Protein AF-A0A956GZ15-F1 (afdb_monomer_lite)

Sequence (54 aa):
MSVIYFLLPLAGLLVVGAVIAFLIAARDGQFDDLDTPPMRILFDEVAPREETPS

Radius of gyration: 23.79 Å; chains: 1; bounding box: 28×20×80 Å

Structure (mmCIF, N/CA/C/O backbone):
data_AF-A0A956GZ15-F1
#
_entry.id   AF-A0A956GZ15-F1
#
loop_
_atom_site.group_PDB
_atom_site.id
_atom_site.type_symbol
_atom_site.label_atom_id
_atom_site.label_alt_id
_atom_site.label_comp_id
_atom_site.label_asym_id
_atom_site.label_entity_id
_atom_site.label_seq_id
_atom_site.pdbx_PDB_ins_code
_atom_site.Cartn_x
_atom_site.Cartn_y
_atom_site.Cartn_z
_atom_site.occupancy
_atom_site.B_iso_or_equiv
_atom_site.auth_seq_id
_atom_site.auth_comp_id
_atom_site.auth_asym_id
_atom_site.auth_atom_id
_atom_site.pdbx_PDB_model_num
ATOM 1 N N . MET A 1 1 ? 13.484 8.323 -24.175 1.00 71.62 1 MET A N 1
ATOM 2 C CA . MET A 1 1 ? 12.222 7.545 -24.215 1.00 71.62 1 MET A CA 1
ATOM 3 C C . MET A 1 1 ? 12.361 6.138 -23.606 1.00 71.62 1 MET A C 1
ATOM 5 O O . MET A 1 1 ? 11.642 5.236 -24.000 1.00 71.62 1 MET A O 1
ATOM 9 N N . SER A 1 2 ? 13.253 5.932 -22.627 1.00 87.81 2 SER A N 1
ATOM 10 C CA . SER A 1 2 ? 13.480 4.630 -21.965 1.00 87.81 2 SER A CA 1
ATOM 11 C C . SER A 1 2 ? 13.070 4.614 -20.488 1.00 87.81 2 SER A C 1
ATOM 13 O O . SER A 1 2 ? 12.797 3.555 -19.939 1.00 87.81 2 SER A O 1
ATOM 15 N N . VAL A 1 3 ? 12.975 5.786 -19.850 1.00 94.94 3 VAL A N 1
ATOM 16 C CA . VAL A 1 3 ? 12.652 5.926 -18.420 1.00 94.94 3 VAL A CA 1
ATOM 17 C C . VAL A 1 3 ? 11.286 5.337 -18.056 1.00 94.94 3 VAL A C 1
ATOM 19 O O . VAL A 1 3 ? 11.098 4.841 -16.950 1.00 94.94 3 VAL A O 1
ATOM 22 N N . ILE A 1 4 ? 10.347 5.318 -19.006 1.00 95.81 4 ILE A N 1
ATOM 23 C CA . ILE A 1 4 ? 9.003 4.782 -18.785 1.00 95.81 4 ILE A CA 1
ATOM 24 C C . ILE A 1 4 ? 9.013 3.281 -18.478 1.00 95.81 4 ILE A C 1
ATOM 26 O O . ILE A 1 4 ? 8.210 2.828 -17.671 1.00 95.81 4 ILE A O 1
ATOM 30 N N . TYR A 1 5 ? 9.975 2.529 -19.024 1.00 96.00 5 TYR A N 1
ATOM 31 C CA . TYR A 1 5 ? 10.136 1.104 -18.727 1.00 96.00 5 TYR A CA 1
ATOM 32 C C . TYR A 1 5 ? 10.589 0.846 -17.286 1.00 96.00 5 TYR A C 1
ATOM 34 O O . TYR A 1 5 ? 10.391 -0.251 -16.781 1.00 96.00 5 TYR A O 1
ATOM 42 N N . PHE A 1 6 ? 11.158 1.851 -16.615 1.00 96.00 6 PHE A N 1
ATOM 43 C CA . PHE A 1 6 ? 11.512 1.796 -15.196 1.00 96.00 6 PHE A CA 1
ATOM 44 C C . PHE A 1 6 ? 10.405 2.363 -14.304 1.00 96.00 6 PHE A C 1
ATOM 46 O O . PHE A 1 6 ? 10.071 1.779 -13.2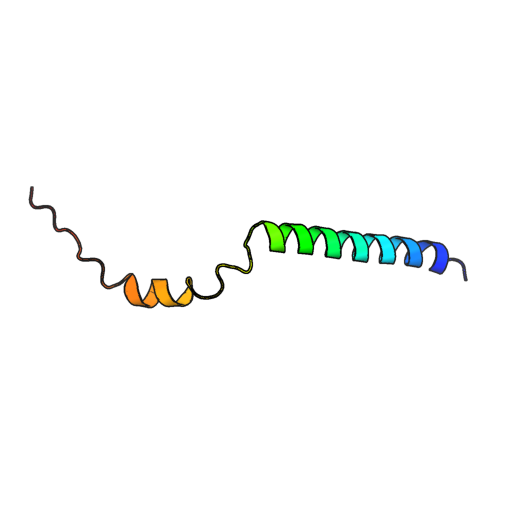76 1.00 96.00 6 PHE A O 1
ATOM 53 N N . LEU A 1 7 ? 9.812 3.491 -14.699 1.00 97.06 7 LEU A N 1
ATOM 54 C CA . LEU A 1 7 ? 8.793 4.163 -13.894 1.00 97.06 7 LEU A CA 1
ATOM 55 C C . LEU A 1 7 ? 7.482 3.383 -13.832 1.00 97.06 7 LEU A C 1
ATOM 57 O O . LEU A 1 7 ? 6.855 3.358 -12.780 1.00 97.06 7 LEU A O 1
ATOM 61 N N . LEU A 1 8 ? 7.076 2.734 -14.924 1.00 96.88 8 LEU A N 1
ATOM 62 C CA . LEU A 1 8 ? 5.828 1.976 -14.967 1.00 96.88 8 LEU A CA 1
ATOM 63 C C . LEU A 1 8 ? 5.806 0.798 -13.969 1.00 96.88 8 LEU A C 1
ATOM 65 O O . LEU A 1 8 ? 4.872 0.738 -13.167 1.00 96.88 8 LEU A O 1
ATOM 69 N N . PRO A 1 9 ? 6.805 -0.109 -13.937 1.00 97.94 9 PRO A N 1
ATOM 70 C CA . PRO A 1 9 ? 6.825 -1.176 -12.938 1.00 97.94 9 PRO A CA 1
ATOM 71 C C . PRO A 1 9 ? 7.022 -0.640 -11.517 1.00 97.94 9 PRO A C 1
ATOM 73 O O . PRO A 1 9 ? 6.408 -1.169 -10.595 1.00 97.94 9 PRO A O 1
ATOM 76 N N . LEU A 1 10 ? 7.814 0.424 -11.329 1.00 98.12 10 LEU A N 1
ATOM 77 C CA . LEU A 1 10 ? 7.995 1.046 -10.015 1.00 98.12 10 LEU A CA 1
ATOM 78 C C . LEU A 1 10 ? 6.675 1.610 -9.469 1.00 98.12 10 LEU A C 1
ATOM 80 O O . LEU A 1 10 ? 6.328 1.357 -8.319 1.00 98.12 10 LEU A O 1
ATOM 84 N N . ALA A 1 11 ? 5.909 2.318 -10.301 1.00 98.25 11 ALA A N 1
ATOM 85 C CA . ALA A 1 11 ? 4.584 2.811 -9.939 1.00 98.25 11 ALA A CA 1
ATOM 86 C C . ALA A 1 11 ? 3.628 1.656 -9.608 1.00 98.25 11 ALA A C 1
ATOM 88 O O . ALA A 1 11 ? 2.920 1.719 -8.605 1.00 98.25 11 ALA A O 1
ATOM 89 N N . GLY A 1 12 ? 3.653 0.574 -10.396 1.00 98.50 12 GLY A N 1
ATOM 90 C CA . GLY A 1 12 ? 2.881 -0.636 -10.106 1.00 98.50 12 GLY A CA 1
ATOM 91 C C . GLY A 1 12 ? 3.225 -1.245 -8.743 1.00 98.50 12 GLY A C 1
ATOM 92 O O . GLY A 1 12 ? 2.325 -1.565 -7.970 1.00 98.50 12 GLY A O 1
ATOM 93 N N . LEU A 1 13 ? 4.516 -1.333 -8.411 1.00 98.62 13 LEU A N 1
ATOM 94 C CA . LEU A 1 13 ? 5.005 -1.801 -7.110 1.00 98.62 13 LEU A CA 1
ATOM 95 C C . LEU A 1 13 ? 4.488 -0.940 -5.954 1.00 98.62 13 LEU A C 1
ATOM 97 O O . LEU A 1 13 ? 4.036 -1.482 -4.947 1.00 98.62 13 LEU A O 1
ATOM 101 N N . LEU A 1 14 ? 4.504 0.386 -6.111 1.00 98.62 14 LEU A N 1
ATOM 102 C CA . LEU A 1 14 ? 3.974 1.307 -5.105 1.00 98.62 14 LEU A CA 1
ATOM 103 C C . LEU A 1 14 ? 2.464 1.134 -4.910 1.00 98.62 14 LEU A C 1
ATOM 105 O O . LEU A 1 14 ? 2.005 1.091 -3.772 1.00 98.62 14 LEU A O 1
ATOM 109 N N . VAL A 1 15 ? 1.699 0.988 -5.996 1.00 98.69 15 VAL A N 1
ATOM 110 C CA . VAL A 1 15 ? 0.245 0.762 -5.923 1.00 98.69 15 VAL A CA 1
ATOM 111 C C . VAL A 1 15 ? -0.063 -0.556 -5.218 1.00 98.69 15 VAL A C 1
ATOM 113 O O . VAL A 1 15 ? -0.873 -0.579 -4.295 1.00 98.69 15 VAL A O 1
ATOM 116 N N . VAL A 1 16 ? 0.604 -1.645 -5.603 1.00 98.69 16 VAL A N 1
ATOM 117 C CA . VAL A 1 16 ? 0.421 -2.955 -4.959 1.00 98.69 16 VAL A CA 1
ATOM 118 C C . VAL A 1 16 ? 0.799 -2.888 -3.479 1.00 98.69 16 VAL A C 1
ATOM 120 O O . VAL A 1 16 ? 0.048 -3.380 -2.639 1.00 98.69 16 VAL A O 1
ATOM 123 N N . GLY A 1 17 ? 1.913 -2.233 -3.144 1.00 98.62 17 GLY A N 1
ATOM 124 C CA . GLY A 1 17 ? 2.332 -2.024 -1.759 1.00 98.62 17 GLY A CA 1
ATOM 125 C C . GLY A 1 17 ? 1.300 -1.246 -0.942 1.00 98.62 17 GLY A C 1
ATOM 126 O O . GLY A 1 17 ? 0.958 -1.665 0.162 1.00 98.62 17 GLY A O 1
ATOM 127 N N . ALA A 1 18 ? 0.747 -0.167 -1.500 1.00 98.31 18 ALA A N 1
ATOM 128 C CA . ALA A 1 18 ? -0.295 0.620 -0.849 1.00 98.31 18 ALA A CA 1
ATOM 129 C C . ALA A 1 18 ? -1.578 -0.194 -0.621 1.00 98.31 18 ALA A C 1
ATOM 131 O O . ALA A 1 18 ? -2.155 -0.135 0.462 1.00 98.31 18 ALA A O 1
ATOM 132 N N . VAL A 1 19 ? -2.001 -0.995 -1.607 1.00 98.38 19 VAL A N 1
ATOM 133 C CA . VAL A 1 19 ? -3.178 -1.868 -1.476 1.00 98.38 19 VAL A CA 1
ATOM 134 C C . VAL A 1 19 ? -2.960 -2.920 -0.389 1.00 98.38 19 VAL A C 1
ATOM 136 O O . VAL A 1 19 ? -3.839 -3.115 0.444 1.00 98.38 19 VAL A O 1
ATOM 139 N N . ILE A 1 20 ? -1.793 -3.570 -0.345 1.00 98.25 20 ILE A N 1
ATOM 140 C CA . ILE A 1 20 ? -1.476 -4.555 0.702 1.00 98.25 20 ILE A CA 1
ATOM 141 C C . ILE A 1 20 ? -1.486 -3.896 2.084 1.00 98.25 20 ILE A C 1
ATOM 143 O O . ILE A 1 20 ? -2.127 -4.416 2.996 1.00 98.25 20 ILE A O 1
ATOM 147 N N . ALA A 1 21 ? -0.819 -2.749 2.235 1.00 96.94 21 ALA A N 1
ATOM 148 C CA . ALA A 1 21 ? -0.7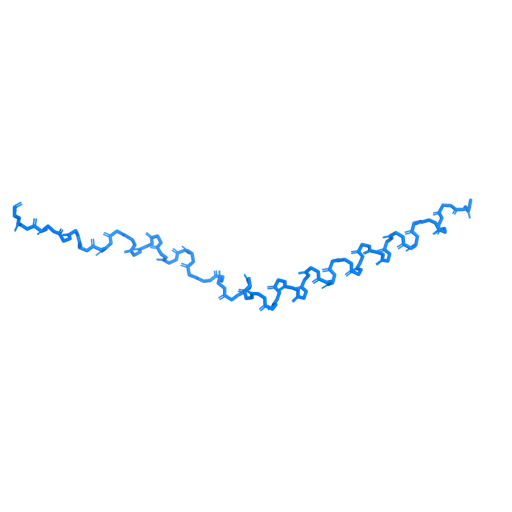90 -2.013 3.495 1.00 96.94 21 ALA A CA 1
ATOM 149 C C . ALA A 1 21 ? -2.203 -1.618 3.954 1.00 96.94 21 ALA A C 1
ATOM 151 O O . ALA A 1 21 ? -2.541 -1.790 5.123 1.00 96.94 21 ALA A O 1
ATOM 152 N N . PHE A 1 22 ? -3.046 -1.160 3.024 1.00 95.69 22 PHE A N 1
ATOM 153 C CA . PHE A 1 22 ? -4.446 -0.853 3.298 1.00 95.69 22 PHE A CA 1
ATOM 154 C C . PHE A 1 22 ? -5.229 -2.087 3.763 1.00 95.69 22 PHE A C 1
ATOM 156 O O . PHE A 1 22 ? -5.940 -2.014 4.760 1.00 95.69 22 PHE A O 1
ATOM 163 N N . LEU A 1 23 ? -5.084 -3.229 3.082 1.00 96.12 23 LEU A N 1
ATOM 164 C CA . LEU A 1 23 ? -5.769 -4.468 3.462 1.00 96.12 23 LEU A CA 1
ATOM 165 C C . LEU A 1 23 ? -5.333 -4.974 4.842 1.00 96.12 23 LEU A C 1
ATOM 167 O O . LEU A 1 23 ? -6.169 -5.489 5.577 1.00 96.12 23 LEU A O 1
ATOM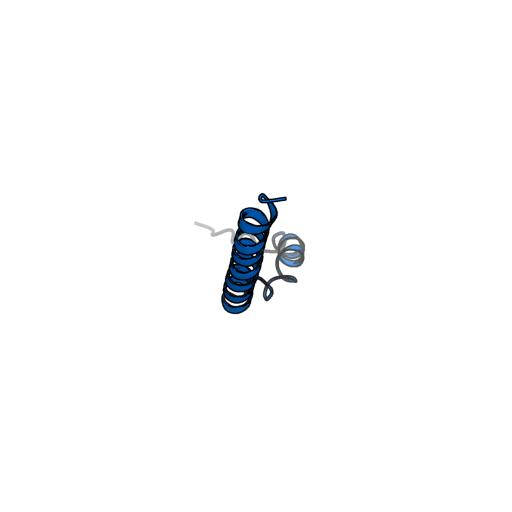 171 N N . ILE A 1 24 ? -4.053 -4.835 5.197 1.00 95.38 24 ILE A N 1
ATOM 172 C CA . ILE A 1 24 ? -3.557 -5.170 6.541 1.00 95.38 24 ILE A CA 1
ATOM 173 C C . ILE A 1 24 ? -4.210 -4.247 7.574 1.00 95.38 24 ILE A C 1
ATOM 175 O O . ILE A 1 24 ? -4.871 -4.737 8.481 1.00 95.38 24 ILE A O 1
ATOM 179 N N . ALA A 1 25 ? -4.129 -2.926 7.384 1.00 92.44 25 ALA A N 1
ATOM 180 C CA . ALA A 1 25 ? -4.720 -1.953 8.305 1.00 92.44 25 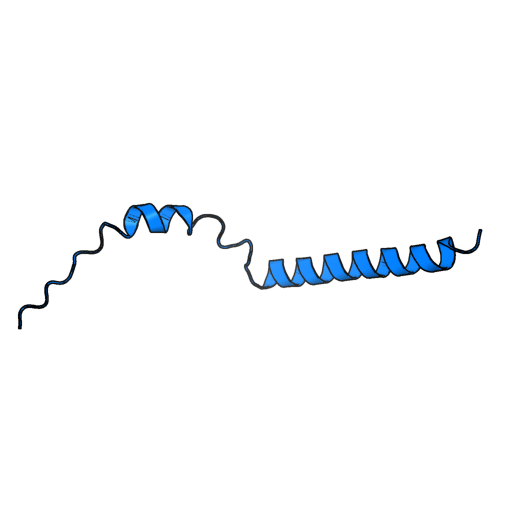ALA A CA 1
ATOM 181 C C . ALA A 1 25 ? -6.239 -2.141 8.483 1.00 92.44 25 ALA A C 1
ATOM 183 O O . ALA A 1 25 ? -6.756 -2.020 9.591 1.00 92.44 25 ALA A O 1
ATOM 184 N N . ALA A 1 26 ? -6.946 -2.478 7.401 1.00 91.44 26 ALA A N 1
ATOM 185 C CA . ALA A 1 26 ? -8.377 -2.760 7.434 1.00 91.44 26 ALA A CA 1
ATOM 186 C C . ALA A 1 26 ? -8.717 -4.065 8.171 1.00 91.44 26 ALA A C 1
ATOM 188 O O . ALA A 1 26 ? -9.788 -4.166 8.758 1.00 91.44 26 ALA A O 1
ATOM 189 N N . ARG A 1 27 ? -7.829 -5.067 8.145 1.00 91.19 27 ARG A N 1
ATOM 190 C CA . ARG A 1 27 ? -8.017 -6.331 8.878 1.00 91.19 27 ARG A CA 1
ATOM 191 C C . ARG A 1 27 ? -7.626 -6.229 10.346 1.00 91.19 27 ARG A C 1
ATOM 193 O O . ARG A 1 27 ? -8.243 -6.902 11.163 1.00 91.19 27 ARG A O 1
ATOM 200 N N . ASP A 1 28 ? -6.632 -5.409 10.661 1.00 88.12 28 ASP A N 1
ATOM 201 C CA . ASP A 1 28 ? -6.131 -5.207 12.023 1.00 88.12 28 ASP A CA 1
ATOM 202 C C . ASP A 1 28 ? -7.035 -4.276 12.854 1.00 88.12 28 ASP A C 1
ATOM 204 O O . ASP A 1 28 ? -6.706 -3.953 13.992 1.00 88.12 28 ASP A O 1
ATOM 208 N N . GLY A 1 29 ? -8.176 -3.844 12.302 1.00 79.00 29 GLY A N 1
ATOM 209 C CA . GLY A 1 29 ? -9.162 -3.030 13.015 1.00 79.00 29 GLY A CA 1
ATOM 210 C C . GLY A 1 29 ? -8.705 -1.595 13.281 1.00 79.00 29 GLY A C 1
ATOM 211 O O . GLY A 1 29 ? -9.273 -0.918 14.129 1.00 79.00 29 GLY A O 1
ATOM 212 N N . GLN A 1 30 ? -7.700 -1.084 12.552 1.00 79.31 30 GLN A N 1
ATOM 213 C CA . GLN A 1 30 ? -7.183 0.283 12.745 1.00 79.31 30 GLN A CA 1
ATOM 214 C C . GLN A 1 30 ? -8.251 1.366 12.513 1.00 79.31 30 GLN A C 1
ATOM 216 O O . GLN A 1 30 ? -8.137 2.482 13.011 1.00 79.31 30 GLN A O 1
ATOM 221 N N . PHE A 1 31 ? -9.286 1.048 11.737 1.00 79.62 31 PHE A N 1
ATOM 222 C CA . PHE A 1 31 ? -10.410 1.944 11.472 1.00 79.62 31 PHE A CA 1
ATOM 223 C C . PHE A 1 31 ? -11.596 1.735 12.424 1.00 79.62 31 PHE A C 1
ATOM 225 O O . PHE A 1 31 ? -12.582 2.457 12.304 1.00 79.62 31 PHE A O 1
ATOM 232 N N . ASP A 1 32 ? -11.512 0.778 13.351 1.00 77.31 32 ASP A N 1
ATOM 233 C CA . ASP A 1 32 ? -12.600 0.461 14.281 1.00 77.31 32 ASP A CA 1
ATOM 234 C C . ASP A 1 32 ? -12.575 1.363 15.528 1.00 77.31 32 ASP A C 1
ATOM 236 O O . ASP A 1 32 ? -13.598 1.519 16.189 1.00 77.31 32 ASP A O 1
ATOM 240 N N . ASP A 1 33 ? -11.435 1.997 15.835 1.00 72.94 33 ASP A N 1
ATOM 241 C CA . ASP A 1 33 ? -11.273 2.888 16.992 1.00 72.94 33 ASP A CA 1
ATOM 242 C C . ASP A 1 33 ? -11.112 4.369 16.601 1.00 72.94 33 ASP A C 1
ATOM 244 O O . ASP A 1 33 ? -10.125 5.033 16.925 1.00 72.94 33 ASP A O 1
ATOM 248 N N . LEU A 1 34 ? -12.094 4.903 15.868 1.00 72.75 34 LEU A N 1
ATOM 249 C CA . LEU A 1 34 ? -12.141 6.330 15.510 1.00 72.75 34 LEU A CA 1
ATOM 250 C C . LEU A 1 34 ? -12.855 7.199 16.563 1.00 72.75 34 LEU A C 1
ATOM 252 O O . LEU A 1 34 ? -12.658 8.414 16.582 1.00 72.75 34 LEU A O 1
ATOM 256 N N . ASP A 1 35 ? -13.640 6.584 17.453 1.00 68.50 35 ASP A N 1
ATOM 257 C CA . ASP A 1 35 ? -14.576 7.281 18.349 1.00 68.50 35 ASP A CA 1
ATOM 258 C C . ASP A 1 35 ? -14.147 7.287 19.830 1.00 68.50 35 ASP A C 1
ATOM 260 O O . ASP A 1 35 ? -14.502 8.197 20.584 1.00 68.50 35 ASP A O 1
ATOM 264 N N . THR A 1 36 ? -13.363 6.304 20.282 1.00 63.72 36 THR A N 1
ATOM 265 C CA . THR A 1 36 ? -12.980 6.161 21.701 1.00 63.72 36 THR A CA 1
ATOM 266 C C . THR A 1 36 ? -11.915 7.157 22.193 1.00 63.72 36 THR A C 1
ATOM 268 O O . THR A 1 36 ? -12.010 7.581 23.353 1.00 63.72 36 THR A O 1
ATOM 271 N N . PRO A 1 37 ? -10.910 7.589 21.395 1.00 65.81 37 PRO A N 1
ATOM 272 C CA . PRO A 1 37 ? -9.819 8.419 21.914 1.00 65.81 37 PRO A CA 1
ATOM 273 C C . PRO A 1 37 ? -10.270 9.768 22.506 1.00 65.81 37 PRO A C 1
ATOM 275 O O . PRO A 1 37 ? -9.812 10.100 23.603 1.00 65.81 37 PRO A O 1
ATOM 278 N N . PRO A 1 38 ? -11.176 10.542 21.863 1.00 66.12 38 PRO A N 1
ATOM 279 C CA . PRO A 1 38 ? -11.628 11.823 22.407 1.00 66.12 38 PRO A CA 1
ATOM 280 C C . PRO A 1 38 ? -12.539 11.680 23.627 1.00 66.12 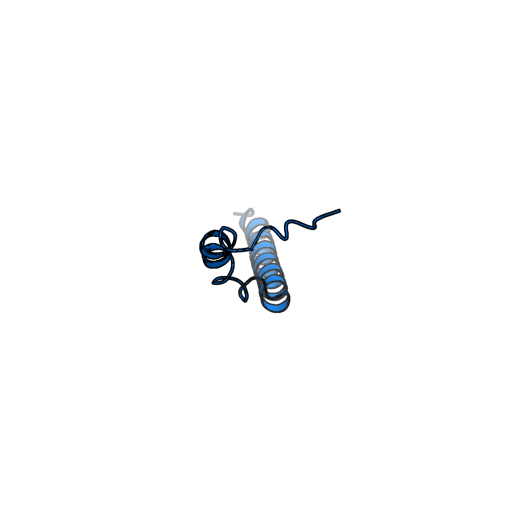38 PRO A C 1
ATOM 282 O O . PRO A 1 38 ? -12.552 12.563 24.475 1.00 66.12 38 PRO A O 1
ATOM 285 N N . MET A 1 39 ? -13.301 10.590 23.745 1.00 69.19 39 MET A N 1
ATOM 286 C CA . MET A 1 39 ? -14.216 10.415 24.878 1.00 69.19 39 MET A CA 1
ATOM 287 C C . MET A 1 39 ? -13.480 10.013 26.157 1.00 69.19 39 MET A C 1
ATOM 289 O O . MET A 1 39 ? -13.911 10.386 27.246 1.00 69.19 39 MET A O 1
ATOM 293 N N . ARG A 1 40 ? -12.339 9.317 26.051 1.00 67.31 40 ARG A N 1
ATOM 294 C CA . ARG A 1 40 ? -11.548 8.903 27.220 1.00 67.31 40 ARG A CA 1
ATOM 295 C C . ARG A 1 40 ? -11.045 10.097 28.040 1.00 67.31 40 ARG A C 1
ATOM 297 O O . ARG A 1 40 ? -11.165 10.076 29.257 1.00 67.31 40 ARG A O 1
ATOM 304 N N . ILE A 1 41 ? -10.600 11.180 27.391 1.00 70.25 41 ILE A N 1
ATOM 305 C CA . ILE A 1 41 ? -10.118 12.382 28.102 1.00 70.25 41 ILE A CA 1
ATOM 306 C C . ILE A 1 41 ? -11.228 13.097 28.889 1.00 70.25 41 ILE A C 1
ATOM 308 O O . ILE A 1 41 ? -10.946 13.744 29.889 1.00 70.25 41 ILE A O 1
ATOM 312 N N . LEU A 1 42 ? -12.487 12.973 28.452 1.00 73.19 42 LEU A N 1
ATOM 313 C CA . LEU A 1 42 ? -13.640 13.582 29.121 1.00 73.19 42 LEU A CA 1
ATOM 314 C C . LEU A 1 42 ? -14.068 12.804 30.374 1.00 73.19 42 LEU A C 1
ATOM 316 O O . LEU A 1 42 ? -14.717 13.375 31.248 1.00 73.19 42 LEU A O 1
ATOM 320 N N . PHE A 1 43 ? -13.724 11.516 30.465 1.00 70.50 43 PHE A N 1
ATOM 321 C CA . PHE A 1 43 ? -14.112 10.641 31.576 1.00 70.50 43 PHE A CA 1
ATOM 322 C C . PHE A 1 43 ? -12.940 10.226 32.484 1.00 70.50 43 PHE A C 1
ATOM 324 O O . PHE A 1 43 ? -13.190 9.769 33.599 1.00 70.50 43 PHE A O 1
ATOM 331 N N . ASP A 1 44 ? -11.684 10.432 32.066 1.00 66.31 44 ASP A N 1
ATOM 332 C CA . ASP A 1 44 ? -10.477 10.132 32.859 1.00 66.31 44 ASP A CA 1
ATOM 333 C C . ASP A 1 44 ? -10.388 10.962 34.163 1.00 66.31 44 ASP A C 1
ATOM 335 O O . ASP A 1 44 ? -9.748 10.535 35.122 1.00 66.31 44 ASP A O 1
ATOM 339 N N . GLU A 1 45 ? -11.075 12.108 34.258 1.00 63.28 45 GLU A N 1
ATOM 340 C CA . GLU A 1 45 ? -11.135 12.924 35.487 1.00 63.28 45 GLU A CA 1
ATOM 341 C C . GLU A 1 45 ? -12.178 12.435 36.515 1.00 63.28 45 GLU A C 1
ATOM 343 O O . GLU A 1 45 ? -12.218 12.941 37.637 1.00 63.28 45 GLU A O 1
ATOM 348 N N . VAL A 1 46 ? -13.022 11.453 36.165 1.00 60.47 46 VAL A N 1
ATOM 349 C CA . VAL A 1 46 ? -14.160 11.012 37.002 1.00 60.47 46 VAL A CA 1
ATOM 350 C C . VAL A 1 46 ? -13.879 9.701 37.742 1.00 60.47 46 VAL A C 1
ATOM 352 O O . VAL A 1 46 ? -14.696 9.279 38.558 1.00 60.47 46 VAL A O 1
ATOM 355 N N . ALA A 1 47 ? -12.733 9.049 37.516 1.00 62.84 47 ALA A N 1
ATOM 356 C CA . ALA A 1 47 ? -12.355 7.888 38.317 1.00 62.84 47 ALA A CA 1
ATOM 357 C C . ALA A 1 47 ? -12.219 8.321 39.791 1.00 62.84 47 ALA A C 1
ATOM 359 O O . ALA A 1 47 ? -11.352 9.148 40.098 1.00 62.84 47 ALA A O 1
ATOM 360 N N . PRO A 1 48 ? -13.051 7.801 40.718 1.00 61.22 48 PRO A N 1
ATOM 361 C CA . PRO A 1 48 ? -12.849 8.045 42.133 1.00 61.22 48 PRO A CA 1
ATOM 362 C C . PRO A 1 48 ? -11.440 7.571 42.461 1.00 61.22 48 PRO A C 1
ATOM 364 O O . PRO A 1 48 ? -11.096 6.415 42.213 1.00 61.22 48 PRO A O 1
ATOM 367 N N . ARG A 1 49 ? -10.601 8.466 42.986 1.00 65.00 49 ARG A N 1
ATOM 368 C CA . ARG A 1 49 ? -9.396 8.038 43.685 1.00 65.00 49 ARG A CA 1
ATOM 369 C C . ARG A 1 49 ? -9.908 7.130 44.795 1.00 65.00 49 ARG A C 1
ATOM 371 O O . ARG A 1 49 ? -10.515 7.626 45.739 1.00 65.00 49 ARG A O 1
ATOM 378 N N . GLU A 1 50 ? -9.749 5.817 44.644 1.00 64.44 50 GLU A N 1
ATOM 379 C CA . GLU A 1 50 ? -9.896 4.912 45.772 1.00 64.44 50 GLU A CA 1
ATOM 380 C C . GLU A 1 50 ? -8.806 5.324 46.759 1.00 64.44 50 GLU A C 1
ATOM 382 O O . GLU A 1 50 ? -7.635 4.966 46.641 1.00 64.44 50 GLU A O 1
ATOM 387 N N . GLU A 1 51 ? -9.180 6.211 47.678 1.00 64.62 51 GLU A N 1
ATOM 388 C CA . GLU A 1 51 ? -8.451 6.442 48.905 1.00 64.62 51 GLU A CA 1
ATOM 389 C C . GLU A 1 51 ? -8.554 5.139 49.686 1.00 64.62 51 GLU A C 1
ATOM 391 O O . GLU A 1 51 ? -9.482 4.937 50.465 1.00 64.62 51 GLU A O 1
ATOM 396 N N . THR A 1 52 ? -7.638 4.212 49.419 1.00 60.28 52 THR A N 1
ATOM 397 C CA . THR A 1 52 ? -7.424 3.055 50.278 1.00 60.28 52 THR A CA 1
ATOM 398 C C . THR A 1 52 ? -6.995 3.596 51.641 1.00 60.28 52 THR A C 1
ATOM 400 O O . THR A 1 52 ? -5.905 4.167 51.735 1.00 60.28 52 THR A O 1
ATOM 403 N N . PRO A 1 53 ? -7.801 3.453 52.707 1.00 65.38 53 PRO A N 1
ATOM 404 C CA . PRO A 1 53 ? -7.340 3.775 54.038 1.00 65.38 53 PRO A CA 1
ATOM 405 C C . PRO A 1 53 ? -6.611 2.543 54.575 1.00 65.38 53 PRO A C 1
ATOM 407 O O . PRO A 1 53 ? -7.243 1.539 54.908 1.00 65.38 53 PRO A O 1
ATOM 410 N N . SER A 1 54 ? -5.283 2.6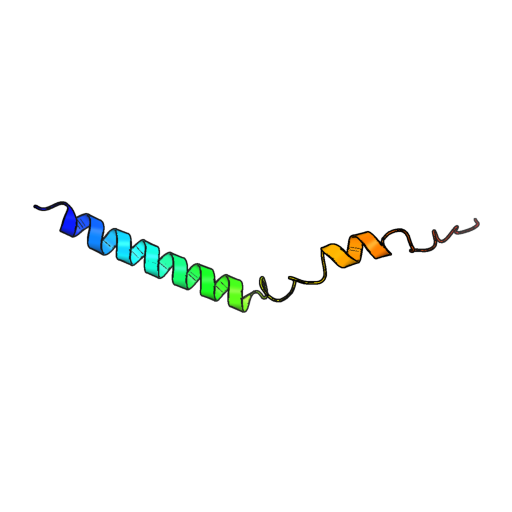12 54.651 1.00 51.53 54 SER A N 1
ATOM 411 C CA . SER A 1 54 ? -4.486 1.835 55.606 1.00 51.53 54 SER A CA 1
ATOM 412 C C . SER A 1 54 ? -3.155 2.509 55.886 1.00 51.53 54 SER A C 1
ATOM 414 O O . SER A 1 54 ? -2.533 3.024 54.935 1.00 51.53 54 SER A O 1
#

Foldseek 3Di:
DCCCVVVVVVVVVVVVVVVVVVVVCVVVCVVVPPDPPVVCVVCVVVPPPPPPDD

Secondary structure (DSSP, 8-state):
--THHHHHHHHHHHHHHHHHHHHHHHHTTTTT-SSHHHHHHHHTT-S-------

pLDDT: mean 81.95, std 14.96, range [51.53, 98.69]